Protein AF-A0A5P2X6G9-F1 (afdb_monomer_lite)

pLDDT: mean 86.18, std 13.41, range [34.59, 97.06]

Foldseek 3Di:
DDPPQQALLLLLQLLLQLLCCCPPPPPDDLVPNASLNSSLVSLVVPDPDHPVSSVNSSVVNLVLLCVLVVVDDRSCVCVDPPRDSVNSSCSSNSSSVVSVD

Radius of gyration: 12.99 Å; chains: 1; bounding box: 34×20×38 Å

Secondary structure (DSSP, 8-state):
----PPPHHHHHHHHHHHHHIIIIIS--BTTTB-HHHHHHHHHTTTSSS--HHHHHHHHHHHHHHHHHTTS--HHHHHTSTT--HHHHHHHHHHHHHHHH-

Organism: Streptomyces spectabilis (NCBI:txid68270)

InterPro domains:
  IPR045677 Protein of unknown function DUF6197 [PF19698] (8-97)

Sequence (101 aa):
MVTLSVTRSRVASVLYRAAVLLEEEEGWDPERNSMIFAIDRAAGFVKPGIDPAAEEATLQAWDALVIQLGEELVVPWERMPGRTQSDVLAALRGAARAVTS

Structure (mmCIF, N/CA/C/O backbone):
data_AF-A0A5P2X6G9-F1
#
_entry.id   AF-A0A5P2X6G9-F1
#
loop_
_atom_site.group_PDB
_atom_site.id
_atom_site.type_symbol
_atom_site.label_atom_id
_atom_site.label_alt_id
_atom_site.label_comp_id
_atom_site.label_asym_id
_atom_site.label_entity_id
_atom_site.label_seq_id
_atom_site.pdbx_PDB_ins_code
_atom_site.Cartn_x
_atom_site.Cartn_y
_atom_site.Cartn_z
_atom_site.occupancy
_atom_site.B_iso_or_equiv
_atom_site.auth_seq_id
_atom_site.auth_comp_id
_atom_site.auth_asym_id
_atom_site.auth_atom_id
_atom_site.pdbx_PDB_model_num
ATOM 1 N N . MET A 1 1 ? 15.654 6.920 -26.840 1.00 40.62 1 MET A N 1
ATOM 2 C CA . MET A 1 1 ? 15.213 6.924 -25.433 1.00 40.62 1 MET A CA 1
ATOM 3 C C . MET A 1 1 ? 14.236 5.771 -25.286 1.00 40.62 1 MET A C 1
ATOM 5 O O . MET A 1 1 ? 13.161 5.843 -25.860 1.00 40.62 1 MET A O 1
ATOM 9 N N . VAL A 1 2 ? 14.659 4.654 -24.691 1.00 34.59 2 VAL A N 1
ATOM 10 C CA . VAL A 1 2 ? 13.788 3.487 -24.485 1.00 34.59 2 VAL A CA 1
ATOM 11 C C . VAL A 1 2 ? 13.070 3.725 -23.164 1.00 34.59 2 VAL A C 1
ATOM 13 O O . VAL A 1 2 ? 13.685 3.597 -22.111 1.00 34.59 2 VAL A O 1
ATOM 16 N N . THR A 1 3 ? 11.805 4.131 -23.203 1.00 47.06 3 THR A N 1
ATOM 17 C CA . THR A 1 3 ? 10.933 4.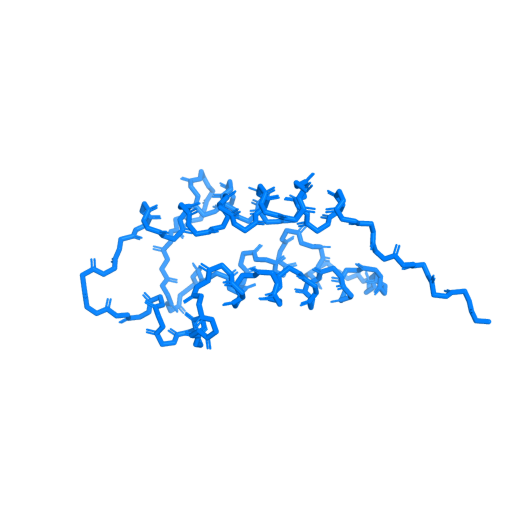027 -22.033 1.00 47.06 3 THR A CA 1
ATOM 18 C C . THR A 1 3 ? 10.702 2.538 -21.806 1.00 47.06 3 THR A C 1
ATOM 20 O O . THR A 1 3 ? 9.902 1.907 -22.497 1.00 47.06 3 THR A O 1
ATOM 23 N N . LEU A 1 4 ? 11.467 1.940 -20.889 1.00 53.03 4 LEU A N 1
ATOM 24 C CA . LEU A 1 4 ? 11.128 0.634 -20.331 1.00 53.03 4 LEU A CA 1
ATOM 25 C C . LEU A 1 4 ? 9.779 0.813 -19.636 1.00 53.03 4 LEU A C 1
ATOM 27 O O . LEU A 1 4 ? 9.717 1.245 -18.491 1.00 53.03 4 LEU A O 1
ATOM 31 N N . SER A 1 5 ? 8.699 0.577 -20.378 1.00 64.81 5 SER A N 1
ATOM 32 C CA . SER A 1 5 ? 7.347 0.679 -19.848 1.00 64.81 5 SER A CA 1
ATOM 33 C C . SER A 1 5 ? 7.235 -0.340 -18.724 1.00 64.81 5 SER A C 1
ATOM 35 O O . SER A 1 5 ? 7.441 -1.536 -18.947 1.00 64.81 5 SER A O 1
ATOM 37 N N . VAL A 1 6 ? 6.976 0.137 -17.509 1.00 77.56 6 VAL A N 1
ATOM 38 C CA . VAL A 1 6 ? 6.737 -0.738 -16.366 1.00 77.56 6 VAL A CA 1
ATOM 39 C C . VAL A 1 6 ? 5.553 -1.635 -16.714 1.00 77.56 6 VAL A C 1
ATOM 41 O O . VAL A 1 6 ? 4.504 -1.179 -17.165 1.00 77.56 6 VAL A O 1
ATOM 44 N N . THR A 1 7 ? 5.742 -2.945 -16.583 1.00 88.00 7 THR A N 1
ATOM 45 C CA . THR A 1 7 ? 4.683 -3.902 -16.890 1.00 88.00 7 THR A CA 1
ATOM 46 C C . THR A 1 7 ? 3.631 -3.878 -15.787 1.00 88.00 7 THR A C 1
ATOM 48 O O . THR A 1 7 ? 3.959 -3.753 -14.606 1.00 88.00 7 THR A O 1
ATOM 51 N N . ARG A 1 8 ? 2.364 -4.120 -16.144 1.00 88.44 8 ARG A N 1
ATOM 52 C CA . ARG A 1 8 ? 1.272 -4.307 -15.167 1.00 88.44 8 ARG A CA 1
ATOM 53 C C . ARG A 1 8 ? 1.623 -5.340 -14.089 1.00 88.44 8 ARG A C 1
ATOM 55 O O . ARG A 1 8 ? 1.327 -5.152 -12.916 1.00 88.44 8 ARG A O 1
ATOM 62 N N . SER A 1 9 ? 2.342 -6.397 -14.468 1.00 89.56 9 SER A N 1
ATOM 63 C CA . SER A 1 9 ? 2.847 -7.410 -13.536 1.00 89.56 9 SER A CA 1
ATOM 64 C C . SER A 1 9 ? 3.856 -6.866 -12.517 1.00 89.56 9 SER A C 1
ATOM 66 O O . SER A 1 9 ? 3.846 -7.308 -11.368 1.00 89.56 9 SER A O 1
ATOM 68 N N . ARG A 1 10 ? 4.702 -5.897 -12.898 1.00 89.25 10 ARG A N 1
ATOM 69 C CA . ARG A 1 10 ? 5.643 -5.232 -11.985 1.00 89.25 10 ARG A CA 1
ATOM 70 C C . ARG A 1 10 ? 4.894 -4.329 -11.010 1.00 89.25 10 ARG A C 1
ATOM 72 O O . ARG A 1 10 ? 5.150 -4.424 -9.816 1.00 89.25 10 ARG A O 1
ATOM 79 N N . VAL A 1 11 ? 3.927 -3.544 -11.488 1.00 92.00 11 VAL A N 1
ATOM 80 C CA . VAL A 1 11 ? 3.065 -2.706 -10.630 1.00 92.00 11 VAL A CA 1
ATOM 81 C C . VAL A 1 11 ? 2.302 -3.557 -9.612 1.00 92.00 11 VAL A C 1
ATOM 83 O O . VAL A 1 11 ? 2.349 -3.292 -8.413 1.00 92.00 11 VAL A O 1
ATOM 86 N N . ALA A 1 12 ? 1.668 -4.640 -10.065 1.00 93.25 12 ALA A N 1
ATOM 87 C CA . ALA A 1 12 ? 0.959 -5.557 -9.179 1.00 93.25 12 ALA A CA 1
ATOM 88 C C . ALA A 1 12 ? 1.892 -6.200 -8.141 1.00 93.25 12 ALA A C 1
ATOM 90 O O . ALA A 1 12 ? 1.542 -6.286 -6.966 1.00 93.25 12 ALA A O 1
ATOM 91 N N . SER A 1 13 ? 3.100 -6.601 -8.551 1.00 93.00 13 SER A N 1
ATOM 92 C CA . SER A 1 13 ? 4.115 -7.140 -7.634 1.00 93.00 13 SER A CA 1
ATOM 93 C C . SER A 1 13 ? 4.533 -6.126 -6.566 1.00 93.00 13 SER A C 1
ATOM 95 O O . SER A 1 13 ? 4.678 -6.504 -5.406 1.00 93.00 13 SER A O 1
ATOM 97 N N . VAL A 1 14 ? 4.683 -4.846 -6.928 1.00 94.12 14 VAL A N 1
ATOM 98 C CA . VAL A 1 14 ? 4.991 -3.761 -5.979 1.00 94.12 14 VAL A CA 1
ATOM 99 C C . VAL A 1 14 ? 3.870 -3.604 -4.955 1.00 94.12 14 VAL A C 1
ATOM 101 O O . VAL A 1 14 ? 4.141 -3.622 -3.757 1.00 94.12 14 VAL A O 1
ATOM 104 N N . LEU A 1 15 ? 2.613 -3.544 -5.397 1.00 95.75 15 LEU A N 1
ATOM 105 C CA . LEU A 1 15 ? 1.453 -3.415 -4.506 1.00 95.75 15 LEU A CA 1
ATOM 106 C C . LEU A 1 15 ? 1.301 -4.620 -3.564 1.00 95.75 15 LEU A C 1
ATOM 108 O O . LEU A 1 15 ? 1.069 -4.450 -2.366 1.00 95.75 15 LEU A O 1
ATOM 112 N N . TYR A 1 16 ? 1.498 -5.841 -4.071 1.00 95.81 16 TYR A N 1
ATOM 113 C CA . TYR A 1 16 ? 1.515 -7.043 -3.235 1.00 95.81 16 TYR A CA 1
ATOM 114 C C . TYR A 1 16 ? 2.651 -7.013 -2.216 1.00 95.81 16 TYR A C 1
ATOM 116 O O . TYR A 1 16 ? 2.432 -7.326 -1.046 1.00 95.81 16 TYR A O 1
ATOM 124 N N . ARG A 1 17 ? 3.859 -6.624 -2.634 1.00 94.31 17 ARG A N 1
ATOM 125 C CA . ARG A 1 17 ? 5.007 -6.561 -1.730 1.00 94.31 17 ARG A CA 1
ATOM 126 C C . ARG A 1 17 ? 4.833 -5.474 -0.672 1.00 94.31 17 ARG A C 1
ATOM 128 O O . ARG A 1 17 ? 5.191 -5.725 0.472 1.00 94.31 17 ARG A O 1
ATOM 135 N N . ALA A 1 18 ? 4.240 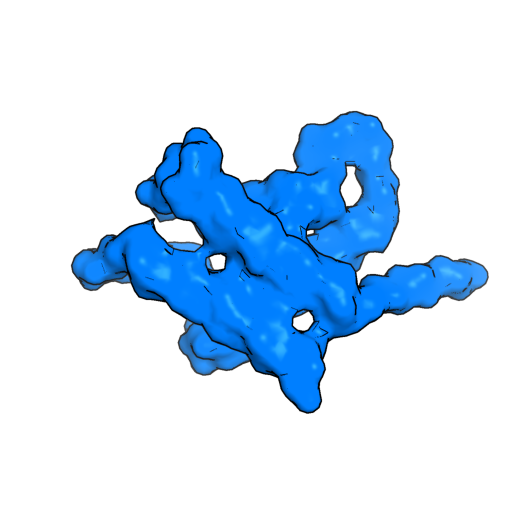-4.331 -1.012 1.00 94.88 18 ALA A N 1
ATOM 136 C CA . ALA A 1 18 ? 3.884 -3.291 -0.050 1.00 94.88 18 ALA A CA 1
ATOM 137 C C . ALA A 1 18 ? 2.910 -3.823 1.015 1.00 94.88 18 ALA A C 1
ATOM 139 O O . ALA A 1 18 ? 3.116 -3.593 2.203 1.00 94.88 18 ALA A O 1
ATOM 140 N N . ALA A 1 19 ? 1.902 -4.607 0.613 1.00 96.12 19 ALA A N 1
ATOM 141 C CA . ALA A 1 19 ? 0.994 -5.248 1.563 1.00 96.12 19 ALA A CA 1
ATOM 142 C C . ALA A 1 19 ? 1.734 -6.224 2.494 1.00 96.12 19 ALA A C 1
ATOM 144 O O . ALA A 1 19 ? 1.524 -6.187 3.700 1.00 96.12 19 ALA A O 1
ATOM 145 N N . VAL A 1 20 ? 2.635 -7.054 1.957 1.00 95.56 20 VAL A N 1
ATOM 146 C CA . VAL A 1 20 ? 3.444 -7.982 2.771 1.00 95.56 20 VAL A CA 1
ATOM 147 C C . VAL A 1 20 ? 4.350 -7.228 3.750 1.00 95.56 20 VAL A C 1
ATOM 149 O O . VAL A 1 20 ? 4.421 -7.606 4.913 1.00 95.56 20 VAL A O 1
ATOM 152 N N . LEU 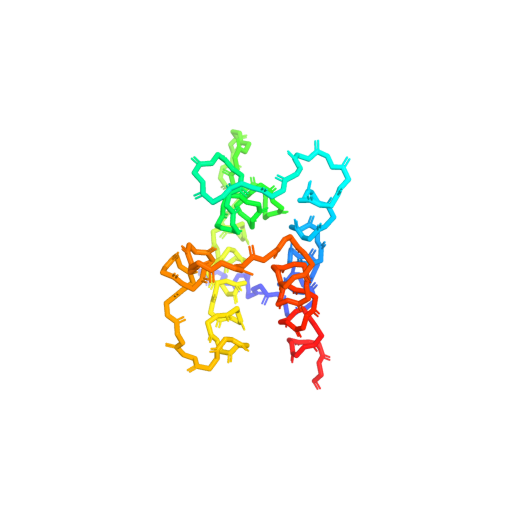A 1 21 ? 4.996 -6.136 3.321 1.00 94.06 21 LEU A N 1
ATOM 153 C CA . LEU A 1 21 ? 5.825 -5.302 4.202 1.00 94.06 21 LEU A CA 1
ATOM 154 C C . LEU A 1 21 ? 5.018 -4.772 5.395 1.00 94.06 21 LEU A C 1
ATOM 156 O O . LEU A 1 21 ? 5.460 -4.878 6.537 1.00 94.06 21 LEU A O 1
ATOM 160 N N . LEU A 1 22 ? 3.815 -4.251 5.141 1.00 94.50 22 LEU A N 1
ATOM 161 C CA . LEU A 1 22 ? 2.945 -3.737 6.199 1.00 94.50 22 LEU A CA 1
ATOM 162 C C . LEU A 1 22 ? 2.346 -4.840 7.077 1.00 94.50 22 LEU A C 1
ATOM 164 O O . LEU A 1 22 ? 2.050 -4.588 8.240 1.00 94.50 22 LEU A O 1
ATOM 168 N N . GLU A 1 23 ? 2.116 -6.038 6.544 1.00 94.50 23 GLU A N 1
ATOM 169 C CA . GLU A 1 23 ? 1.529 -7.158 7.286 1.00 94.50 23 GLU A CA 1
ATOM 170 C C . GLU A 1 23 ? 2.546 -7.866 8.183 1.00 94.50 23 GLU A C 1
ATOM 172 O O . GLU A 1 23 ? 2.248 -8.135 9.345 1.00 94.50 23 GLU A O 1
ATOM 177 N N . GLU A 1 24 ? 3.735 -8.157 7.656 1.00 91.44 24 GLU A N 1
ATOM 178 C CA . GLU A 1 24 ? 4.675 -9.096 8.275 1.00 91.44 24 GLU A CA 1
ATOM 179 C C . GLU A 1 24 ? 5.914 -8.422 8.873 1.00 91.44 24 GLU A C 1
ATOM 181 O O . GLU A 1 24 ? 6.489 -8.946 9.827 1.00 91.44 24 GLU A O 1
ATOM 186 N N . GLU A 1 25 ? 6.348 -7.281 8.327 1.00 88.62 25 GLU A N 1
ATOM 187 C CA . GLU A 1 25 ? 7.665 -6.713 8.643 1.00 88.62 25 GLU A CA 1
ATOM 188 C C . GLU A 1 25 ? 7.573 -5.436 9.486 1.00 88.62 25 GLU A C 1
ATOM 190 O O . GLU A 1 25 ? 8.271 -5.306 10.492 1.00 88.62 25 GLU A O 1
ATOM 195 N N . GLU A 1 26 ? 6.724 -4.489 9.090 1.00 89.38 26 GLU A N 1
ATOM 196 C CA . GLU A 1 26 ? 6.749 -3.128 9.640 1.00 89.38 26 GLU A CA 1
ATOM 197 C C . GLU A 1 26 ? 5.502 -2.785 10.467 1.00 89.38 26 GLU A C 1
ATOM 199 O O . GLU A 1 26 ? 5.583 -1.975 11.393 1.00 89.38 26 GLU A O 1
ATOM 204 N N . GLY A 1 27 ? 4.357 -3.411 10.179 1.00 92.12 27 GLY A N 1
ATOM 205 C CA . GLY A 1 27 ? 3.065 -2.979 10.710 1.00 92.12 27 GLY A CA 1
ATOM 206 C C . GLY A 1 27 ? 2.595 -1.678 10.055 1.00 92.12 27 GLY A C 1
ATOM 207 O O . GLY A 1 27 ? 3.398 -0.819 9.690 1.00 92.12 27 GLY A O 1
ATOM 208 N N . TRP A 1 28 ? 1.281 -1.511 9.908 1.00 94.19 28 TRP A N 1
ATOM 209 C CA . TRP A 1 28 ? 0.723 -0.259 9.396 1.00 94.19 28 TRP A CA 1
ATOM 210 C C . TRP A 1 28 ? 0.657 0.812 10.491 1.00 94.19 28 TRP A C 1
ATOM 212 O O . TRP A 1 28 ? 0.068 0.598 11.550 1.00 94.19 28 TRP A O 1
ATOM 222 N N . ASP A 1 29 ? 1.227 1.977 10.193 1.00 92.19 29 ASP A N 1
ATOM 223 C CA . ASP A 1 29 ? 1.100 3.205 10.977 1.00 92.19 29 ASP A CA 1
ATOM 224 C C . ASP A 1 29 ? 1.113 4.385 9.991 1.00 92.19 29 ASP A C 1
ATOM 226 O O . ASP A 1 29 ? 2.135 4.611 9.345 1.00 92.19 29 ASP A O 1
ATOM 230 N N . PRO A 1 30 ? 0.030 5.164 9.855 1.00 89.62 30 PRO A N 1
ATOM 231 C CA . PRO A 1 30 ? -0.048 6.235 8.861 1.00 89.62 30 PRO A CA 1
ATOM 232 C C . PRO A 1 30 ? 0.954 7.388 9.085 1.00 89.62 30 PRO A C 1
ATOM 234 O O . PRO A 1 30 ? 1.126 8.229 8.196 1.00 89.62 30 PRO A O 1
ATOM 237 N N . GLU A 1 31 ? 1.615 7.459 10.246 1.00 90.00 31 GLU A N 1
ATOM 238 C CA . GLU A 1 31 ? 2.665 8.443 10.542 1.00 90.00 31 GLU A CA 1
ATOM 239 C C . GLU A 1 31 ? 4.087 7.879 10.399 1.00 90.00 31 GLU A C 1
ATOM 241 O O . GLU A 1 31 ? 5.038 8.652 10.277 1.00 90.00 31 GLU A O 1
ATOM 246 N N . ARG A 1 32 ? 4.262 6.550 10.423 1.00 88.12 32 ARG A N 1
ATOM 247 C CA . ARG A 1 32 ? 5.591 5.903 10.393 1.00 88.12 32 ARG A CA 1
ATOM 248 C C . ARG A 1 32 ? 5.788 4.961 9.212 1.00 88.12 32 ARG A C 1
ATOM 250 O O . ARG A 1 32 ? 6.815 5.039 8.549 1.00 88.12 32 ARG A O 1
ATOM 257 N N . ASN A 1 33 ? 4.797 4.119 8.948 1.00 90.12 33 ASN A N 1
ATOM 258 C CA . ASN A 1 33 ? 4.786 3.069 7.935 1.00 90.12 33 ASN A CA 1
ATOM 259 C C . ASN A 1 33 ? 3.496 3.198 7.103 1.00 90.12 33 ASN A C 1
ATOM 261 O O . ASN A 1 33 ? 2.579 2.374 7.188 1.00 90.12 33 ASN A O 1
ATOM 265 N N . SER A 1 34 ? 3.397 4.303 6.360 1.00 92.56 34 SER A N 1
ATOM 266 C CA . SER A 1 34 ? 2.243 4.612 5.514 1.00 92.56 34 SER A CA 1
ATOM 267 C C . SER A 1 34 ? 2.231 3.774 4.237 1.00 92.56 34 SER A C 1
ATOM 269 O O . SER A 1 34 ? 3.234 3.165 3.849 1.00 92.56 34 SER A O 1
ATOM 271 N N . MET A 1 35 ? 1.100 3.787 3.531 1.00 92.94 35 MET A N 1
ATOM 272 C CA . MET A 1 35 ? 0.977 3.093 2.245 1.00 92.94 35 MET A CA 1
ATOM 273 C C . MET A 1 35 ? 2.000 3.584 1.215 1.00 92.94 35 MET A C 1
ATOM 275 O O . MET A 1 35 ? 2.562 2.769 0.486 1.00 92.94 35 MET A O 1
ATOM 279 N N . ILE A 1 36 ? 2.282 4.895 1.187 1.00 91.06 36 ILE A N 1
ATOM 280 C CA . ILE A 1 36 ? 3.286 5.482 0.282 1.00 91.06 36 ILE A CA 1
ATOM 281 C C . ILE A 1 36 ? 4.654 4.866 0.541 1.00 91.06 36 ILE A C 1
ATOM 283 O O . ILE A 1 36 ? 5.316 4.376 -0.369 1.00 91.06 36 ILE A O 1
ATOM 287 N N . PHE A 1 37 ? 5.053 4.864 1.812 1.00 90.19 37 PHE A N 1
ATOM 288 C CA . PHE A 1 37 ? 6.380 4.433 2.210 1.00 90.19 37 PHE A CA 1
ATOM 289 C C . PHE A 1 37 ? 6.591 2.945 1.913 1.00 90.19 37 PHE A C 1
ATOM 291 O O . PHE A 1 37 ? 7.645 2.543 1.413 1.00 90.19 37 PHE A O 1
ATOM 298 N N . ALA A 1 38 ? 5.557 2.132 2.140 1.00 92.88 38 ALA A N 1
ATOM 299 C CA . ALA A 1 38 ? 5.572 0.720 1.792 1.00 92.88 38 ALA A CA 1
ATOM 300 C C . ALA A 1 38 ? 5.698 0.490 0.275 1.00 92.88 38 ALA A C 1
ATOM 302 O O . ALA A 1 38 ? 6.448 -0.397 -0.141 1.00 92.88 38 ALA A O 1
ATOM 303 N N . ILE A 1 39 ? 5.014 1.290 -0.555 1.00 92.69 39 ILE A N 1
ATOM 304 C CA . ILE A 1 39 ? 5.127 1.235 -2.023 1.00 92.69 39 ILE A CA 1
ATOM 305 C C . ILE A 1 39 ? 6.542 1.612 -2.469 1.00 92.69 39 ILE A C 1
ATOM 307 O O . ILE A 1 39 ? 7.150 0.859 -3.229 1.00 92.69 39 ILE A O 1
ATOM 311 N N . ASP A 1 40 ? 7.109 2.700 -1.949 1.00 90.12 40 ASP A N 1
ATOM 312 C CA . ASP A 1 40 ? 8.464 3.145 -2.297 1.00 90.12 40 ASP A CA 1
ATOM 313 C C . ASP A 1 40 ? 9.527 2.105 -1.930 1.00 90.12 40 ASP A C 1
ATOM 315 O O . ASP A 1 40 ? 10.436 1.807 -2.718 1.00 90.12 40 ASP A O 1
ATOM 319 N N . ARG A 1 41 ? 9.404 1.482 -0.750 1.00 88.31 41 ARG A N 1
ATOM 320 C CA . ARG A 1 41 ? 10.280 0.366 -0.366 1.00 88.31 41 ARG A CA 1
ATOM 321 C C . ARG A 1 41 ? 10.092 -0.843 -1.267 1.00 88.31 41 ARG A C 1
ATOM 323 O O . ARG A 1 41 ? 11.090 -1.439 -1.676 1.00 88.31 41 ARG A O 1
ATOM 330 N N . ALA A 1 42 ? 8.851 -1.206 -1.578 1.00 89.75 42 ALA A N 1
ATOM 331 C CA . ALA A 1 42 ? 8.538 -2.345 -2.434 1.00 89.75 42 ALA A CA 1
ATOM 332 C C . ALA A 1 42 ? 9.039 -2.155 -3.874 1.00 89.75 42 ALA A C 1
ATOM 334 O O . ALA A 1 42 ? 9.530 -3.110 -4.477 1.00 89.75 42 ALA A O 1
ATOM 335 N N . ALA A 1 43 ? 8.974 -0.932 -4.404 1.00 87.31 43 ALA A N 1
ATOM 336 C CA . ALA A 1 43 ? 9.507 -0.561 -5.712 1.00 87.31 43 ALA A CA 1
ATOM 337 C C . ALA A 1 43 ? 11.044 -0.546 -5.751 1.00 87.31 43 ALA A C 1
ATOM 339 O O . ALA A 1 43 ? 11.636 -0.591 -6.830 1.00 87.31 43 ALA A O 1
ATOM 340 N N . GLY A 1 44 ? 11.697 -0.519 -4.584 1.00 79.94 44 GLY A N 1
ATOM 341 C CA . GLY A 1 44 ? 13.149 -0.437 -4.457 1.00 79.94 44 GLY A CA 1
ATOM 342 C C . GLY A 1 44 ? 13.696 0.989 -4.539 1.00 79.94 44 GLY A C 1
ATOM 343 O O . GLY A 1 44 ? 14.909 1.151 -4.650 1.00 79.94 44 GLY A O 1
ATOM 344 N N . PHE A 1 45 ? 12.838 2.010 -4.429 1.00 66.06 45 PHE A N 1
ATOM 345 C CA . PHE A 1 45 ? 13.208 3.427 -4.519 1.00 66.06 45 PHE A CA 1
ATOM 346 C C . PHE A 1 45 ? 14.171 3.875 -3.398 1.00 66.06 45 PHE A C 1
ATOM 348 O O . PHE A 1 45 ? 14.929 4.826 -3.553 1.00 66.06 45 PHE A O 1
ATOM 355 N N . VAL A 1 46 ? 14.203 3.151 -2.272 1.00 60.94 46 VAL A N 1
ATOM 356 C CA . VAL A 1 46 ? 14.956 3.525 -1.056 1.00 60.94 46 VAL A CA 1
ATOM 357 C C . VAL A 1 46 ? 16.408 2.990 -1.035 1.00 60.94 46 VAL A C 1
ATOM 359 O O . VAL A 1 46 ? 17.154 3.258 -0.094 1.00 60.94 46 VAL A O 1
ATOM 362 N N . LYS A 1 47 ? 16.862 2.230 -2.049 1.00 55.25 47 LYS A N 1
ATOM 363 C CA . LYS A 1 47 ? 18.265 1.758 -2.142 1.00 55.25 47 LYS A CA 1
ATOM 364 C C . LYS A 1 47 ? 19.129 2.707 -2.995 1.00 55.25 47 LYS A C 1
ATOM 366 O O . LYS A 1 47 ? 18.646 3.217 -4.000 1.00 55.25 47 LYS A O 1
ATOM 371 N N . PRO A 1 48 ? 20.41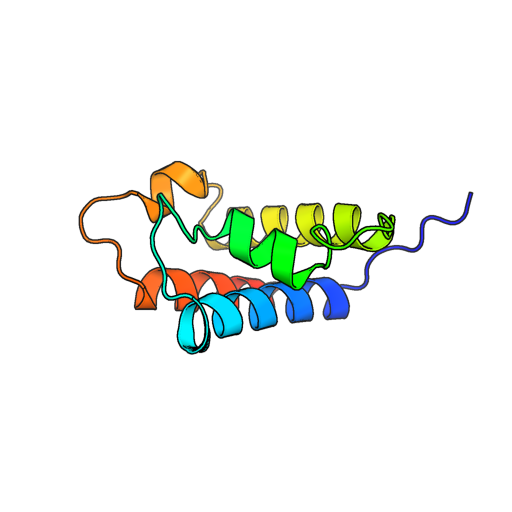5 2.933 -2.647 1.00 44.69 48 PRO A N 1
ATOM 372 C CA . PRO A 1 48 ? 21.305 3.761 -3.459 1.00 44.69 48 PRO A CA 1
ATOM 373 C C . PRO A 1 48 ? 21.513 3.138 -4.848 1.00 44.69 48 PRO A C 1
ATOM 375 O O . PRO A 1 48 ? 21.937 1.989 -4.965 1.00 44.69 48 PRO A O 1
ATOM 378 N N . GLY A 1 49 ? 21.210 3.928 -5.881 1.00 52.47 49 GLY A N 1
ATOM 379 C CA . GLY A 1 49 ? 21.086 3.490 -7.271 1.00 52.47 49 GLY A CA 1
ATOM 380 C C . GLY A 1 49 ? 19.627 3.579 -7.709 1.00 52.47 49 GLY A C 1
ATOM 381 O O . GLY A 1 49 ? 18.915 2.584 -7.659 1.00 52.47 49 GLY A O 1
ATOM 382 N N . ILE A 1 50 ? 19.182 4.783 -8.091 1.00 59.91 50 ILE A N 1
ATOM 383 C CA . ILE A 1 50 ? 17.807 5.039 -8.541 1.00 59.91 50 ILE A CA 1
ATOM 384 C C . ILE A 1 50 ? 17.591 4.240 -9.830 1.00 59.91 50 ILE A C 1
ATOM 386 O O . ILE A 1 50 ? 18.065 4.641 -10.892 1.00 59.91 50 ILE A O 1
ATOM 390 N N . ASP A 1 51 ? 16.934 3.082 -9.730 1.00 64.38 51 ASP A N 1
ATOM 391 C CA . ASP A 1 51 ? 16.381 2.384 -10.890 1.00 64.38 51 ASP A CA 1
ATOM 392 C C . ASP A 1 51 ? 15.279 3.292 -11.461 1.00 64.38 51 ASP A C 1
ATOM 394 O O . ASP A 1 51 ? 14.283 3.520 -10.773 1.00 64.38 51 ASP A O 1
ATOM 398 N N . PRO A 1 52 ? 15.408 3.827 -12.689 1.00 66.88 52 PRO A N 1
ATOM 399 C CA . PRO A 1 52 ? 14.362 4.654 -13.293 1.00 66.88 52 PRO A CA 1
ATOM 400 C C . PRO A 1 52 ? 13.016 3.919 -13.392 1.00 66.88 52 PRO A C 1
ATOM 402 O O . PRO A 1 52 ? 11.960 4.543 -13.400 1.00 66.88 52 PRO A O 1
ATOM 405 N N . ALA A 1 53 ? 13.036 2.582 -13.427 1.00 73.00 53 ALA A N 1
ATOM 406 C CA . ALA A 1 53 ? 11.826 1.773 -13.401 1.00 73.00 53 ALA A CA 1
ATOM 407 C C . ALA A 1 53 ? 11.221 1.621 -11.993 1.00 73.00 53 ALA A C 1
ATOM 409 O O . ALA A 1 53 ? 10.098 1.135 -11.884 1.00 73.00 53 ALA A O 1
ATOM 410 N N . ALA A 1 54 ? 11.929 1.993 -10.920 1.00 78.19 54 ALA A N 1
ATOM 411 C CA . ALA A 1 54 ? 11.374 2.053 -9.567 1.00 78.19 54 ALA A CA 1
ATOM 412 C C . ALA A 1 54 ? 10.486 3.289 -9.388 1.00 78.19 54 ALA A C 1
ATOM 414 O O . ALA A 1 54 ? 9.379 3.149 -8.886 1.00 78.19 54 ALA A O 1
ATOM 415 N N . GLU A 1 55 ? 10.923 4.458 -9.866 1.00 83.31 55 GLU A N 1
ATOM 416 C CA . GLU A 1 55 ? 10.117 5.688 -9.834 1.00 83.31 55 GLU A CA 1
ATOM 417 C C . GLU A 1 55 ? 8.822 5.523 -10.639 1.00 83.31 55 GLU A C 1
ATOM 419 O O . GLU A 1 55 ? 7.727 5.719 -10.114 1.00 83.31 55 GLU A O 1
ATOM 424 N N . GLU A 1 56 ? 8.931 5.052 -11.884 1.00 85.81 56 GLU A N 1
ATOM 425 C CA . GLU A 1 56 ? 7.761 4.790 -12.728 1.00 85.81 56 GLU A CA 1
ATOM 426 C C . GLU A 1 56 ? 6.839 3.721 -12.111 1.00 85.81 56 GLU A C 1
ATOM 428 O O . GLU A 1 56 ? 5.616 3.839 -12.169 1.00 85.81 56 GLU A O 1
ATOM 433 N N . ALA A 1 57 ? 7.395 2.686 -11.467 1.00 87.19 57 ALA A N 1
ATOM 434 C CA . ALA A 1 57 ? 6.588 1.663 -10.804 1.00 87.19 57 ALA A CA 1
ATOM 435 C C . ALA A 1 57 ? 5.881 2.187 -9.548 1.00 87.19 57 ALA A C 1
ATOM 437 O O . ALA A 1 57 ? 4.736 1.803 -9.318 1.00 87.19 57 ALA A O 1
ATOM 438 N N . THR A 1 58 ? 6.521 3.064 -8.768 1.00 89.06 58 THR A N 1
ATOM 439 C CA . THR A 1 58 ? 5.884 3.775 -7.651 1.00 89.06 58 THR A CA 1
ATOM 440 C C . THR A 1 58 ? 4.708 4.603 -8.157 1.00 89.06 58 THR A C 1
ATOM 442 O O . THR A 1 58 ? 3.605 4.470 -7.630 1.00 89.06 58 THR A O 1
ATOM 445 N N . LEU A 1 59 ? 4.914 5.425 -9.193 1.00 89.06 59 LEU A N 1
ATOM 446 C CA . LEU A 1 59 ? 3.872 6.307 -9.726 1.00 89.06 59 LEU A CA 1
ATOM 447 C C . LEU A 1 59 ? 2.675 5.512 -10.260 1.00 89.06 59 LEU A C 1
ATOM 449 O O . LEU A 1 59 ? 1.533 5.829 -9.934 1.00 89.06 59 LEU A O 1
ATOM 453 N N . GLN A 1 60 ? 2.917 4.437 -11.014 1.00 91.19 60 GLN A N 1
ATOM 454 C CA . GLN A 1 60 ? 1.831 3.585 -11.508 1.00 91.19 60 G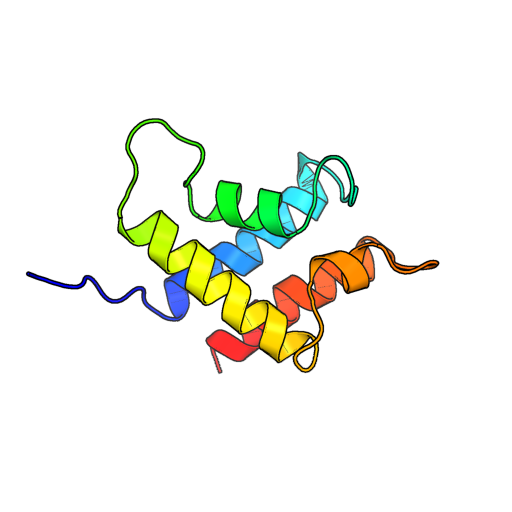LN A CA 1
ATOM 455 C C . GLN A 1 60 ? 1.134 2.796 -10.388 1.00 91.19 60 GLN A C 1
ATOM 457 O O . GLN A 1 60 ? -0.076 2.579 -10.452 1.00 91.19 60 GLN A O 1
ATOM 462 N N . ALA A 1 61 ? 1.861 2.366 -9.351 1.00 91.56 61 ALA A N 1
ATOM 463 C CA . ALA A 1 61 ? 1.257 1.728 -8.180 1.00 91.56 61 ALA A CA 1
ATOM 464 C C . ALA A 1 61 ? 0.378 2.711 -7.394 1.00 91.56 61 ALA A C 1
ATOM 466 O O . ALA A 1 61 ? -0.695 2.334 -6.924 1.00 91.56 61 ALA A O 1
ATOM 467 N N . TRP A 1 62 ? 0.807 3.970 -7.294 1.00 90.94 62 TRP A N 1
ATOM 468 C CA . TRP A 1 62 ? 0.033 5.043 -6.684 1.00 90.94 62 TRP A CA 1
ATOM 469 C C . TRP A 1 62 ? -1.268 5.307 -7.436 1.00 90.94 62 TRP A C 1
ATOM 471 O O . TRP A 1 62 ? -2.335 5.339 -6.828 1.00 90.94 62 TRP A O 1
ATOM 481 N N . ASP A 1 63 ? -1.186 5.454 -8.758 1.00 91.75 63 ASP A N 1
ATOM 482 C CA . ASP A 1 63 ? -2.347 5.695 -9.615 1.00 91.75 63 ASP A CA 1
ATOM 483 C C . ASP A 1 63 ? -3.371 4.555 -9.502 1.00 91.75 63 ASP A C 1
ATOM 485 O O . ASP A 1 63 ? -4.551 4.779 -9.231 1.00 91.75 63 ASP A O 1
ATOM 489 N N . ALA A 1 64 ? -2.899 3.306 -9.562 1.00 92.38 64 ALA A N 1
ATOM 490 C CA . ALA A 1 64 ? -3.739 2.132 -9.349 1.00 92.38 64 ALA A CA 1
ATOM 491 C C . ALA A 1 64 ? -4.423 2.130 -7.973 1.00 92.38 64 ALA A C 1
ATOM 493 O O . ALA A 1 64 ? -5.575 1.708 -7.848 1.00 92.38 64 ALA A O 1
ATOM 494 N N . LEU A 1 65 ? -3.727 2.598 -6.935 1.00 92.56 65 LEU A N 1
ATOM 495 C CA . LEU A 1 65 ? -4.291 2.694 -5.598 1.00 92.56 65 LEU A CA 1
ATOM 496 C C . LEU A 1 65 ? -5.353 3.795 -5.505 1.00 92.56 65 LEU A C 1
ATOM 498 O O . LEU A 1 65 ? -6.418 3.549 -4.951 1.00 92.56 65 LEU A O 1
ATOM 502 N N . VAL A 1 66 ? -5.107 4.971 -6.083 1.00 92.94 66 VAL A N 1
ATOM 503 C CA . VAL A 1 66 ? -6.094 6.062 -6.152 1.00 92.94 66 VAL A CA 1
ATOM 504 C C . VAL A 1 66 ? -7.366 5.592 -6.863 1.00 92.94 66 VAL A C 1
ATOM 506 O O . VAL A 1 66 ? -8.465 5.790 -6.347 1.00 92.94 66 VAL A O 1
ATOM 509 N N . ILE A 1 67 ? -7.235 4.886 -7.989 1.00 92.56 67 ILE A N 1
ATOM 510 C CA . ILE A 1 67 ? -8.376 4.296 -8.707 1.00 92.56 67 ILE A CA 1
ATOM 511 C C . ILE A 1 67 ? -9.121 3.290 -7.818 1.00 92.56 67 ILE A C 1
ATOM 513 O O . ILE A 1 67 ? -10.348 3.331 -7.726 1.00 92.56 67 ILE A O 1
ATOM 517 N N . GLN A 1 68 ? -8.397 2.411 -7.117 1.00 91.69 68 GLN A N 1
ATOM 518 C CA . GLN A 1 68 ? -8.987 1.427 -6.203 1.00 91.69 68 GLN A CA 1
ATOM 519 C C . GLN A 1 68 ? -9.751 2.074 -5.038 1.00 91.69 68 GLN A C 1
ATOM 521 O O . GLN A 1 68 ? -10.716 1.491 -4.538 1.00 91.69 68 GLN A O 1
ATOM 526 N N . LEU A 1 69 ? -9.324 3.258 -4.600 1.00 91.25 69 LEU A N 1
ATOM 527 C CA . LEU A 1 69 ? -9.979 4.039 -3.554 1.00 91.25 69 LEU A CA 1
ATOM 528 C C . LEU A 1 69 ? -11.119 4.925 -4.084 1.00 91.25 69 LEU A C 1
ATOM 530 O O . LEU A 1 69 ? -11.723 5.651 -3.303 1.00 91.25 69 LEU A O 1
ATOM 534 N N . GLY A 1 70 ? -11.441 4.862 -5.381 1.00 88.25 70 GLY A N 1
ATOM 535 C CA . GLY A 1 70 ? -12.500 5.676 -5.980 1.00 88.25 70 GLY A CA 1
ATOM 536 C C . GLY A 1 70 ? -12.097 7.136 -6.188 1.00 88.25 70 GLY A C 1
ATOM 537 O O . GLY A 1 70 ? -12.911 8.025 -5.966 1.00 88.25 70 GLY A O 1
ATOM 538 N N . GLU A 1 71 ? -10.845 7.375 -6.589 1.00 82.06 71 GLU A N 1
ATOM 539 C CA . GLU A 1 71 ? -10.246 8.707 -6.789 1.00 82.06 71 GLU A CA 1
ATOM 540 C C . GLU A 1 71 ? -10.080 9.531 -5.501 1.00 82.06 71 GLU A C 1
ATOM 542 O O . GLU A 1 71 ? -9.783 10.728 -5.535 1.00 82.06 71 GLU A O 1
ATOM 547 N N . GLU A 1 72 ? -10.208 8.890 -4.339 1.00 79.44 72 GLU A N 1
ATOM 548 C CA . GLU A 1 72 ? -9.883 9.515 -3.064 1.00 79.44 72 GLU A CA 1
ATOM 549 C C . GLU A 1 72 ? -8.365 9.664 -2.877 1.00 79.44 72 GLU A C 1
ATOM 551 O O . GLU A 1 72 ? -7.553 8.834 -3.297 1.00 79.44 72 GLU A O 1
ATOM 556 N N . LEU A 1 73 ? -7.966 10.735 -2.187 1.00 85.44 73 LEU A N 1
ATOM 557 C CA . LEU A 1 73 ? -6.573 10.934 -1.804 1.00 85.44 73 LEU A CA 1
ATOM 558 C C . LEU A 1 73 ? -6.162 9.871 -0.771 1.00 85.44 73 LEU A C 1
ATOM 560 O O . LEU A 1 73 ? -6.741 9.790 0.314 1.00 85.44 73 LEU A O 1
ATOM 564 N N . VAL A 1 74 ? -5.105 9.115 -1.080 1.00 85.38 74 VAL A N 1
ATOM 565 C CA . VAL A 1 74 ? -4.601 7.999 -0.255 1.00 85.38 74 VAL A CA 1
ATOM 566 C C . VAL A 1 74 ? -4.277 8.429 1.184 1.00 85.38 74 VAL A C 1
ATOM 568 O O . VAL A 1 74 ? -4.671 7.752 2.130 1.00 85.38 74 VAL A O 1
ATOM 571 N N . VAL A 1 75 ? -3.598 9.570 1.368 1.00 88.25 75 VAL A N 1
ATOM 572 C CA . VAL A 1 75 ? -3.130 10.026 2.696 1.00 88.25 75 VAL A CA 1
ATOM 573 C C . VAL A 1 75 ? -4.286 10.406 3.635 1.00 88.25 75 VAL A C 1
ATOM 575 O O . VAL A 1 75 ? -4.318 9.928 4.770 1.00 88.25 75 VAL A O 1
ATOM 578 N N . PRO A 1 76 ? -5.267 11.234 3.227 1.00 90.75 76 PRO A N 1
ATOM 579 C CA . PRO A 1 76 ? -6.471 11.437 4.026 1.00 90.75 76 PRO A CA 1
ATOM 580 C C . PRO A 1 76 ? -7.231 10.138 4.304 1.00 90.75 76 PRO A C 1
ATOM 582 O O . PRO A 1 76 ? -7.673 9.939 5.433 1.00 90.75 76 PRO A O 1
ATOM 585 N N . TRP A 1 77 ? -7.350 9.251 3.310 1.00 93.00 77 TRP A N 1
ATOM 586 C CA . TRP A 1 77 ? -8.098 7.998 3.431 1.00 93.00 77 TRP A CA 1
ATOM 587 C C . TRP A 1 77 ? -7.505 7.047 4.477 1.00 93.00 77 TRP A C 1
ATOM 589 O O . TRP A 1 77 ? -8.248 6.491 5.297 1.00 93.00 77 TRP A O 1
ATOM 599 N N . GLU A 1 78 ? -6.178 6.873 4.485 1.00 92.06 78 GLU A N 1
ATOM 600 C CA . GLU A 1 78 ? -5.505 6.009 5.464 1.00 92.06 78 GLU A CA 1
ATOM 601 C C . GLU A 1 78 ? -5.576 6.612 6.877 1.00 92.06 78 GLU A C 1
ATOM 603 O O . GLU A 1 78 ? -5.664 5.884 7.858 1.00 92.06 78 GLU A O 1
ATOM 608 N N . ARG A 1 79 ? -5.633 7.943 7.004 1.00 93.75 79 ARG A N 1
ATOM 609 C CA . ARG A 1 79 ? -5.710 8.650 8.297 1.00 93.75 79 ARG A CA 1
ATOM 610 C C . ARG A 1 79 ? -7.128 8.792 8.853 1.00 93.75 79 ARG A C 1
ATOM 612 O O . ARG A 1 79 ? -7.308 9.376 9.923 1.00 93.75 79 ARG A O 1
ATOM 619 N N . MET A 1 80 ? -8.145 8.294 8.150 1.00 93.19 80 MET A N 1
ATOM 620 C CA . MET A 1 80 ? -9.528 8.386 8.613 1.00 93.19 80 MET A CA 1
ATOM 621 C C . MET A 1 80 ? -9.725 7.678 9.966 1.00 93.19 80 MET A C 1
ATOM 623 O O . MET A 1 80 ? -9.227 6.566 10.161 1.00 93.19 80 MET A O 1
ATOM 627 N N . PRO A 1 81 ? -10.507 8.263 10.895 1.00 92.06 81 PRO A N 1
ATOM 628 C CA . PRO A 1 81 ? -10.859 7.596 12.142 1.00 92.06 81 PRO A CA 1
ATOM 629 C C . PRO A 1 81 ? -11.509 6.233 11.886 1.00 92.06 81 PRO A C 1
ATOM 631 O O . PRO A 1 81 ? -12.426 6.116 11.075 1.00 92.06 81 PRO A O 1
ATOM 634 N N . GLY A 1 82 ? -11.044 5.205 12.596 1.00 90.94 82 GLY A N 1
ATOM 635 C CA . GLY A 1 82 ? -11.546 3.838 12.445 1.00 90.94 82 GLY A CA 1
ATOM 636 C C . GLY A 1 82 ? -10.922 3.047 11.293 1.00 90.94 82 GLY A C 1
ATOM 637 O O . GLY A 1 82 ? -11.283 1.885 11.126 1.00 90.94 82 GLY A O 1
ATOM 638 N N . ARG A 1 83 ? -9.975 3.623 10.536 1.00 94.50 83 ARG A N 1
ATOM 639 C CA . ARG A 1 83 ? -9.183 2.865 9.563 1.00 94.50 83 ARG A CA 1
ATOM 640 C C . ARG A 1 83 ? -8.348 1.805 10.272 1.00 94.50 83 ARG A C 1
ATOM 642 O O . ARG A 1 83 ? -7.730 2.071 11.304 1.00 94.50 83 ARG A O 1
ATOM 649 N N . THR A 1 84 ? -8.318 0.609 9.700 1.00 95.31 84 THR A N 1
ATOM 650 C CA . THR A 1 84 ? -7.546 -0.513 10.226 1.00 95.31 84 THR A CA 1
ATOM 651 C C . THR A 1 84 ? -6.461 -0.956 9.252 1.00 95.31 84 THR A C 1
ATOM 653 O O . THR A 1 84 ? -6.551 -0.749 8.041 1.00 95.31 84 THR A O 1
ATOM 656 N N . GLN A 1 85 ? -5.464 -1.671 9.778 1.00 95.00 85 GLN A N 1
ATOM 657 C CA . GLN A 1 85 ? -4.449 -2.335 8.962 1.00 95.00 85 GLN A CA 1
ATOM 658 C C . GLN A 1 85 ? -5.088 -3.281 7.937 1.00 95.00 85 GLN A C 1
ATOM 660 O O . GLN A 1 85 ? -4.638 -3.352 6.799 1.00 95.00 85 GLN A O 1
ATOM 665 N N . SER A 1 86 ? -6.173 -3.971 8.302 1.00 96.06 86 SER A N 1
ATOM 666 C CA . SER A 1 86 ? -6.872 -4.872 7.378 1.00 96.06 86 SER A CA 1
ATOM 667 C C . SER A 1 86 ? -7.464 -4.129 6.178 1.00 96.06 86 SER A C 1
ATOM 669 O O . SER A 1 86 ? -7.362 -4.630 5.060 1.00 96.06 86 SER A O 1
ATOM 671 N N . ASP A 1 87 ? -8.009 -2.926 6.378 1.00 95.50 87 ASP A N 1
ATOM 672 C CA . ASP A 1 87 ? -8.538 -2.099 5.284 1.00 95.50 87 ASP A CA 1
ATOM 673 C C . ASP A 1 87 ? -7.427 -1.680 4.318 1.00 95.50 87 ASP A C 1
ATOM 675 O O . ASP A 1 87 ? -7.584 -1.754 3.101 1.00 95.50 87 ASP A O 1
ATOM 679 N N . VAL A 1 88 ? -6.279 -1.281 4.867 1.00 95.31 88 VAL A N 1
ATOM 680 C CA . VAL A 1 88 ? -5.096 -0.874 4.098 1.00 95.31 88 VAL A CA 1
ATOM 681 C C . VAL A 1 88 ? -4.547 -2.036 3.272 1.00 95.31 88 VAL A C 1
ATOM 683 O O . VAL A 1 88 ? -4.315 -1.899 2.069 1.00 95.31 88 VAL A O 1
ATOM 686 N N . LEU A 1 89 ? -4.396 -3.210 3.889 1.00 96.44 89 LEU A N 1
ATOM 687 C CA . LEU A 1 89 ? -3.953 -4.421 3.198 1.00 96.44 89 LEU A CA 1
ATOM 688 C C . LEU A 1 89 ? -4.951 -4.846 2.114 1.00 96.44 89 LEU A C 1
ATOM 690 O O . LEU A 1 89 ? -4.541 -5.273 1.032 1.00 96.44 89 LEU A O 1
ATOM 694 N N . ALA A 1 90 ? -6.254 -4.722 2.380 1.00 96.38 90 ALA A N 1
ATOM 695 C CA . ALA A 1 90 ? -7.297 -5.009 1.403 1.00 96.38 90 ALA A CA 1
ATOM 696 C C . ALA A 1 90 ? -7.239 -4.046 0.209 1.00 96.38 90 ALA A C 1
ATOM 698 O O . ALA A 1 90 ? -7.340 -4.508 -0.926 1.00 96.38 90 ALA A O 1
ATOM 699 N N . ALA A 1 91 ? -7.005 -2.750 0.439 1.00 96.00 91 ALA A N 1
ATOM 700 C CA . ALA A 1 91 ? -6.848 -1.763 -0.627 1.00 96.00 91 ALA A CA 1
ATOM 701 C C . ALA A 1 91 ? -5.629 -2.066 -1.513 1.00 96.00 91 ALA A C 1
ATOM 703 O O . ALA A 1 91 ? -5.768 -2.147 -2.732 1.00 96.00 91 ALA A O 1
ATOM 704 N N . LEU A 1 92 ? -4.459 -2.336 -0.920 1.00 96.38 92 LEU A N 1
ATOM 705 C CA . LEU A 1 92 ? -3.243 -2.682 -1.673 1.00 96.38 92 LEU A CA 1
ATOM 706 C C . LEU A 1 92 ? -3.423 -3.958 -2.505 1.00 96.38 92 LEU A C 1
ATOM 708 O O . LEU A 1 92 ? -3.093 -3.993 -3.690 1.00 96.38 92 LEU A O 1
ATOM 712 N N . ARG A 1 93 ? -3.993 -5.009 -1.906 1.00 97.06 93 ARG A N 1
ATOM 713 C CA . ARG A 1 93 ? -4.268 -6.276 -2.603 1.00 97.06 93 ARG A CA 1
ATOM 714 C C . ARG A 1 93 ? -5.357 -6.122 -3.667 1.00 97.06 93 ARG A C 1
ATOM 716 O O . ARG A 1 93 ? -5.280 -6.784 -4.699 1.00 97.06 93 ARG A O 1
ATOM 723 N N . GLY A 1 94 ? -6.364 -5.285 -3.424 1.00 96.00 94 GLY A N 1
ATOM 724 C CA . GLY A 1 94 ? -7.422 -4.954 -4.380 1.00 96.00 94 GLY A CA 1
ATOM 725 C C . GLY A 1 94 ? -6.860 -4.253 -5.611 1.00 96.00 94 GLY A C 1
ATOM 726 O O . GLY A 1 94 ? -7.054 -4.738 -6.725 1.00 96.00 94 GLY A O 1
ATOM 727 N N . ALA A 1 95 ? -6.051 -3.212 -5.396 1.00 94.56 95 ALA A N 1
ATOM 728 C CA . ALA A 1 95 ? -5.353 -2.497 -6.458 1.00 94.56 95 ALA A CA 1
ATOM 729 C C . ALA A 1 95 ? -4.442 -3.443 -7.257 1.00 94.56 95 ALA A C 1
ATOM 731 O O . ALA A 1 95 ? -4.484 -3.461 -8.485 1.00 94.56 95 ALA A O 1
ATOM 732 N N . ALA A 1 96 ? -3.682 -4.309 -6.575 1.00 94.56 96 ALA A N 1
ATOM 733 C CA . ALA A 1 96 ? -2.821 -5.282 -7.241 1.00 94.56 96 ALA A CA 1
ATOM 734 C C . ALA A 1 96 ? -3.607 -6.227 -8.167 1.00 94.56 96 ALA A C 1
ATOM 736 O O . ALA A 1 96 ? -3.175 -6.490 -9.288 1.00 94.56 96 ALA A O 1
ATOM 737 N N . ARG A 1 97 ? -4.779 -6.706 -7.724 1.00 95.19 97 ARG A N 1
ATOM 738 C CA . ARG A 1 97 ? -5.665 -7.556 -8.536 1.00 95.19 97 ARG A CA 1
ATOM 739 C C . ARG A 1 97 ? -6.238 -6.799 -9.730 1.00 95.19 97 ARG A C 1
ATOM 741 O O . ARG A 1 97 ? -6.209 -7.343 -10.832 1.00 95.19 97 ARG A O 1
ATOM 748 N N . ALA A 1 98 ? -6.704 -5.567 -9.523 1.00 91.38 98 ALA A N 1
ATOM 749 C CA . ALA A 1 98 ? -7.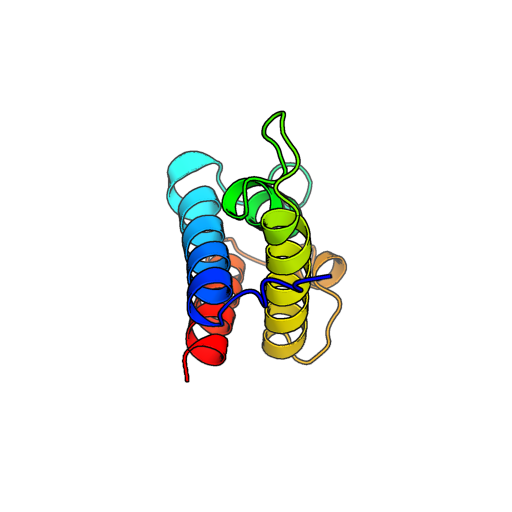288 -4.729 -10.571 1.00 91.38 98 ALA A CA 1
ATOM 750 C C . ALA A 1 98 ? -6.289 -4.409 -11.695 1.00 91.38 98 ALA A C 1
ATOM 752 O O . ALA A 1 98 ? -6.650 -4.379 -12.866 1.00 91.38 98 ALA A O 1
ATOM 753 N N . VAL A 1 99 ? -5.008 -4.236 -11.361 1.00 90.44 99 VAL A N 1
ATOM 754 C CA . VAL A 1 99 ? -3.952 -4.018 -12.362 1.00 90.44 99 VAL A CA 1
ATOM 755 C C . VAL A 1 99 ? -3.686 -5.273 -13.208 1.00 90.44 99 VAL A C 1
ATOM 757 O O . VAL A 1 99 ? -3.259 -5.166 -14.359 1.00 90.44 99 VAL A O 1
ATOM 760 N N . THR A 1 100 ? -3.913 -6.467 -12.652 1.00 87.00 100 THR A N 1
ATOM 761 C CA . THR A 1 100 ? -3.696 -7.746 -13.355 1.00 87.00 100 THR A CA 1
ATOM 762 C C . THR A 1 100 ? -4.906 -8.284 -14.114 1.00 87.00 100 THR A C 1
ATOM 764 O O . THR A 1 100 ? -4.721 -9.195 -14.921 1.00 87.00 100 THR A O 1
ATOM 767 N N . SER A 1 101 ? -6.110 -7.764 -13.854 1.00 76.69 101 SER A N 1
ATOM 768 C CA . SER A 1 101 ? -7.338 -8.105 -14.591 1.00 76.69 101 SER A CA 1
ATOM 769 C C . SER A 1 101 ? -7.428 -7.387 -15.932 1.00 76.69 101 SER A C 1
ATOM 771 O O . SER A 1 101 ? -7.904 -8.027 -16.892 1.00 76.69 101 SER A O 1
#